Protein AF-A0A971K8G5-F1 (afdb_monomer_lite)

pLDDT: mean 81.51, std 17.64, range [36.34, 96.31]

Structure (mmCIF, N/CA/C/O backbone):
data_AF-A0A971K8G5-F1
#
_entry.id   AF-A0A971K8G5-F1
#
loop_
_atom_site.group_PDB
_atom_site.id
_atom_site.type_symbol
_atom_site.label_atom_id
_atom_site.label_alt_id
_atom_site.label_comp_id
_atom_site.label_asym_id
_atom_site.label_entity_id
_atom_site.label_seq_id
_atom_site.pdbx_PDB_ins_code
_atom_site.Cartn_x
_atom_site.Cartn_y
_atom_site.Cartn_z
_atom_site.occupancy
_atom_site.B_iso_or_equiv
_atom_site.auth_seq_id
_atom_site.auth_comp_id
_atom_site.auth_asym_id
_atom_site.auth_atom_id
_atom_site.pdbx_PDB_model_num
ATOM 1 N N . GLY A 1 1 ? -34.775 11.427 30.809 1.00 44.41 1 GLY A N 1
ATOM 2 C CA . GLY A 1 1 ? -33.852 10.286 30.711 1.00 44.41 1 GLY A CA 1
ATOM 3 C C . GLY A 1 1 ? -33.809 9.801 29.281 1.00 44.41 1 GLY A C 1
ATOM 4 O O . GLY A 1 1 ? -34.835 9.866 28.619 1.00 44.41 1 GLY A O 1
ATOM 5 N N . GLN A 1 2 ? -32.635 9.295 28.896 1.00 39.44 2 GLN A N 1
ATOM 6 C CA . GLN A 1 2 ? -32.253 8.635 27.638 1.00 39.44 2 GLN A CA 1
ATOM 7 C C . GLN A 1 2 ? -31.692 9.549 26.535 1.00 39.44 2 GLN A C 1
ATOM 9 O O . GLN A 1 2 ? -32.394 10.009 25.638 1.00 39.44 2 GLN A O 1
ATOM 14 N N . CYS A 1 3 ? -30.371 9.747 26.619 1.00 45.94 3 CYS A N 1
ATOM 15 C CA . CYS A 1 3 ? -29.499 10.032 25.485 1.00 45.94 3 CYS A CA 1
ATOM 16 C C . CYS A 1 3 ? -29.585 8.862 24.496 1.00 45.94 3 CYS A C 1
ATOM 18 O O . CYS A 1 3 ? -29.358 7.718 24.889 1.00 45.94 3 CYS A O 1
ATOM 20 N N . LYS A 1 4 ? -29.902 9.139 23.231 1.00 48.50 4 LYS A N 1
ATOM 21 C CA . LYS A 1 4 ? -29.672 8.192 22.137 1.00 48.50 4 LYS A CA 1
ATOM 22 C C . LYS A 1 4 ? -28.275 8.459 21.585 1.00 48.50 4 LYS A C 1
ATOM 24 O O . LYS A 1 4 ? -28.005 9.569 21.133 1.00 48.50 4 LYS A O 1
ATOM 29 N N . GLU A 1 5 ? -27.399 7.464 21.676 1.00 57.28 5 GLU A N 1
ATOM 30 C CA . GLU A 1 5 ? -26.114 7.446 20.975 1.00 57.28 5 GLU A CA 1
ATOM 31 C C . GLU A 1 5 ? -26.344 7.576 19.461 1.00 57.28 5 GLU A C 1
ATOM 33 O O . GLU A 1 5 ? -27.242 6.917 18.926 1.00 57.28 5 GLU A O 1
ATOM 38 N N . PRO A 1 6 ? -25.559 8.400 18.748 1.00 46.47 6 PRO A N 1
ATOM 39 C CA . PRO A 1 6 ? -25.557 8.388 17.300 1.00 46.47 6 PRO A CA 1
ATOM 40 C C . PRO A 1 6 ? -24.749 7.173 16.838 1.00 46.47 6 PRO A C 1
ATOM 42 O O . PRO A 1 6 ? -23.521 7.149 16.921 1.00 46.47 6 PRO A O 1
ATOM 45 N N . THR A 1 7 ? -25.443 6.142 16.364 1.00 55.06 7 THR A N 1
ATOM 46 C CA . THR A 1 7 ? -24.831 5.064 15.586 1.00 55.06 7 THR A CA 1
ATOM 47 C C . THR A 1 7 ? -24.125 5.702 14.385 1.00 55.06 7 THR A C 1
ATOM 49 O O . THR A 1 7 ? -24.781 6.454 13.661 1.00 55.06 7 THR A O 1
ATOM 52 N N . PRO A 1 8 ? -22.821 5.466 14.151 1.00 50.03 8 PRO A N 1
ATOM 53 C CA . PRO A 1 8 ? -22.179 5.976 12.953 1.00 50.03 8 PRO A CA 1
ATOM 54 C C . PRO A 1 8 ? -22.832 5.304 11.747 1.00 50.03 8 PRO A C 1
ATOM 56 O O . PRO A 1 8 ? -22.827 4.077 11.628 1.00 50.03 8 PRO A O 1
ATOM 59 N N . ASP A 1 9 ? -23.428 6.136 10.901 1.00 41.19 9 ASP A N 1
ATOM 60 C CA . ASP A 1 9 ? -23.949 5.780 9.592 1.00 41.19 9 ASP A CA 1
ATOM 61 C C . ASP A 1 9 ? -22.777 5.233 8.773 1.00 41.19 9 ASP A C 1
ATOM 63 O O . ASP A 1 9 ? -21.904 5.969 8.310 1.00 41.19 9 ASP A O 1
ATOM 67 N N . ILE A 1 10 ? -22.670 3.904 8.713 1.00 52.81 10 ILE A N 1
ATOM 68 C CA . ILE A 1 10 ? -21.747 3.250 7.798 1.00 52.8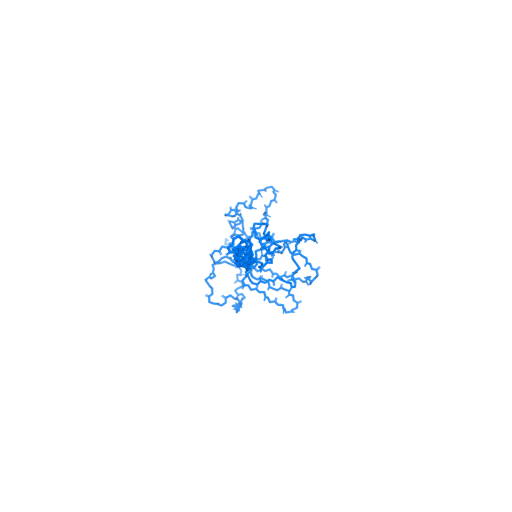1 10 ILE A CA 1
ATOM 69 C C . ILE A 1 10 ? -22.405 3.401 6.437 1.00 52.81 10 ILE A C 1
ATOM 71 O O . ILE A 1 10 ? -23.211 2.563 6.032 1.00 52.81 10 ILE A O 1
ATOM 75 N N . THR A 1 11 ? -22.059 4.484 5.748 1.00 44.31 11 THR A N 1
ATOM 76 C CA . THR A 1 11 ? -22.336 4.650 4.330 1.00 44.31 11 THR A CA 1
ATOM 77 C C . THR A 1 11 ? -21.660 3.488 3.612 1.00 44.31 11 THR A C 1
ATOM 79 O O . THR A 1 11 ? -20.459 3.500 3.344 1.00 44.31 11 THR A O 1
ATOM 82 N N . VAL A 1 12 ? -22.422 2.428 3.347 1.00 51.50 12 VAL A N 1
ATOM 83 C CA . VAL A 1 12 ? -22.036 1.391 2.394 1.00 51.50 12 VAL A CA 1
ATOM 84 C C . VAL A 1 12 ? -22.157 2.052 1.028 1.00 51.50 12 VAL A C 1
ATOM 86 O O . VAL A 1 12 ? -23.183 1.950 0.355 1.00 51.50 12 VAL A O 1
ATOM 89 N N . GLU A 1 13 ? -21.130 2.814 0.652 1.00 49.53 13 GLU A N 1
ATOM 90 C CA . GLU A 1 13 ? -20.967 3.309 -0.706 1.00 49.53 13 GLU A CA 1
ATOM 91 C C . GLU A 1 13 ? -20.795 2.097 -1.624 1.00 49.53 13 GLU A C 1
ATOM 93 O O . GLU A 1 13 ? -19.723 1.523 -1.769 1.00 49.53 13 GLU A O 1
ATOM 98 N N . LYS A 1 14 ? -21.941 1.645 -2.136 1.00 43.44 14 LYS A N 1
ATOM 99 C CA . LYS A 1 14 ? -22.165 1.142 -3.488 1.00 43.44 14 LYS A CA 1
ATOM 100 C C . LYS A 1 14 ? -20.961 0.398 -4.076 1.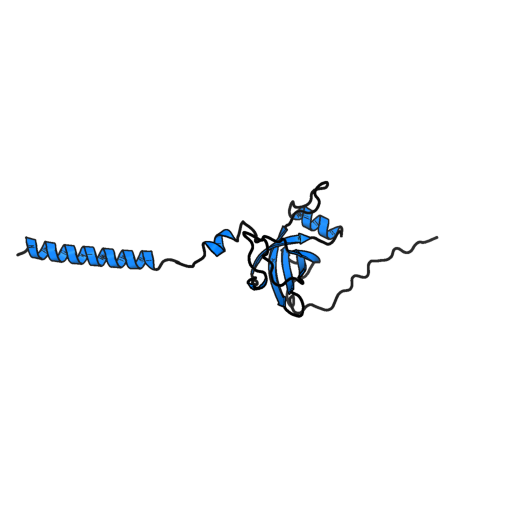00 43.44 14 LYS A C 1
ATOM 102 O O . LYS A 1 14 ? -20.191 0.978 -4.823 1.00 43.44 14 LYS A O 1
ATOM 107 N N . THR A 1 15 ? -20.871 -0.891 -3.745 1.00 45.72 15 THR A N 1
ATOM 108 C CA . THR A 1 15 ? -20.162 -1.954 -4.477 1.00 45.72 15 THR A CA 1
ATOM 109 C C . THR A 1 15 ? -19.154 -1.436 -5.504 1.00 45.72 15 THR A C 1
ATOM 111 O O . THR A 1 15 ? -19.465 -1.341 -6.691 1.00 45.72 15 THR A O 1
ATOM 114 N N . ASP A 1 16 ? -17.949 -1.104 -5.046 1.00 55.44 16 ASP A N 1
ATOM 115 C CA . ASP A 1 16 ? -16.820 -0.898 -5.942 1.00 55.44 16 ASP A CA 1
ATOM 116 C C . ASP A 1 16 ? -16.611 -2.189 -6.748 1.00 55.44 16 ASP A C 1
ATOM 118 O O . ASP A 1 16 ? -16.149 -3.202 -6.217 1.00 55.44 16 ASP A O 1
ATOM 122 N N . ASP A 1 17 ? -16.952 -2.160 -8.038 1.00 66.06 17 ASP A N 1
ATOM 123 C CA . ASP A 1 17 ? -16.736 -3.249 -9.008 1.00 66.06 17 ASP A CA 1
ATOM 124 C C . ASP A 1 17 ? -15.287 -3.784 -8.954 1.00 66.06 17 ASP A C 1
ATOM 126 O O . ASP A 1 17 ? -15.012 -4.971 -9.110 1.00 66.06 17 ASP A O 1
ATOM 130 N N . ALA A 1 18 ? -14.351 -2.913 -8.564 1.00 68.62 18 ALA A N 1
ATOM 131 C CA . ALA A 1 18 ? -12.948 -3.218 -8.297 1.00 68.62 18 ALA A CA 1
ATOM 132 C C . ALA A 1 18 ? -12.701 -4.386 -7.317 1.00 68.62 18 ALA A C 1
ATOM 134 O O . ALA A 1 18 ? -11.636 -5.010 -7.361 1.00 68.62 18 ALA A O 1
ATOM 135 N N . LEU A 1 19 ? -13.642 -4.682 -6.417 1.00 76.75 19 LEU A N 1
ATOM 136 C CA . LEU A 1 19 ? -13.549 -5.785 -5.456 1.00 76.75 19 LEU A CA 1
ATOM 137 C C . LEU A 1 19 ? -14.601 -6.880 -5.698 1.00 76.75 19 LEU A C 1
ATOM 139 O O . LEU A 1 19 ? -14.757 -7.768 -4.854 1.00 76.75 19 LEU A O 1
ATOM 143 N N . ALA A 1 20 ? -15.299 -6.858 -6.838 1.00 73.50 20 ALA A N 1
ATOM 144 C CA . ALA A 1 20 ? -16.313 -7.847 -7.178 1.00 73.50 20 ALA A CA 1
ATOM 145 C C . ALA A 1 20 ? -15.756 -9.282 -7.098 1.00 73.50 20 ALA A C 1
ATOM 147 O O . ALA A 1 20 ? -14.653 -9.588 -7.558 1.00 73.50 20 ALA A O 1
ATOM 148 N N . GLY A 1 21 ? -16.513 -10.173 -6.452 1.00 76.69 21 GLY A N 1
ATOM 149 C CA . GLY A 1 21 ? -16.126 -11.574 -6.250 1.00 76.69 21 GLY A CA 1
ATOM 150 C C . GLY A 1 21 ? -15.074 -11.821 -5.161 1.00 76.69 21 GLY A C 1
ATOM 151 O O . GLY A 1 21 ? -14.673 -12.969 -4.967 1.00 76.69 21 GLY A O 1
ATOM 152 N N . LYS A 1 22 ? -14.621 -10.794 -4.426 1.00 82.44 22 LYS A N 1
ATOM 153 C CA . LYS A 1 22 ? -13.720 -10.962 -3.274 1.00 82.44 22 LYS A CA 1
ATOM 154 C C . LYS A 1 22 ? -14.505 -11.014 -1.958 1.00 82.44 22 LYS A C 1
ATOM 156 O O . LYS A 1 22 ? -15.487 -10.305 -1.772 1.00 82.44 22 LYS A O 1
ATOM 161 N N . GLU A 1 23 ? -14.042 -11.831 -1.011 1.00 85.75 23 GLU A N 1
ATOM 162 C CA . GLU A 1 23 ? -14.584 -11.863 0.355 1.00 85.75 23 GLU A CA 1
ATOM 163 C C . GLU A 1 23 ? -14.139 -10.610 1.126 1.00 85.75 23 GLU A C 1
ATOM 165 O O . GLU A 1 23 ? -13.002 -10.542 1.595 1.00 85.75 23 GLU A O 1
ATOM 170 N N . ILE A 1 24 ? -15.021 -9.619 1.273 1.00 88.31 24 ILE A N 1
ATOM 171 C CA . ILE A 1 24 ? -14.736 -8.374 1.999 1.00 88.31 24 ILE A CA 1
ATOM 172 C C . ILE A 1 24 ? -15.240 -8.500 3.440 1.00 88.31 24 ILE A C 1
ATOM 174 O O . ILE A 1 24 ? -16.429 -8.690 3.679 1.00 88.31 24 ILE A O 1
ATOM 178 N N . LYS A 1 25 ? -14.333 -8.376 4.414 1.00 89.38 25 LYS A N 1
ATOM 179 C CA . LYS A 1 25 ? -14.656 -8.324 5.852 1.00 89.38 25 LYS A CA 1
ATOM 180 C C . LYS A 1 25 ? -14.565 -6.909 6.409 1.00 89.38 25 LYS A C 1
ATOM 182 O O . LYS A 1 25 ? -15.318 -6.555 7.313 1.00 89.38 25 LYS A O 1
ATOM 187 N N . LEU A 1 26 ? -13.615 -6.123 5.909 1.00 90.12 26 LEU A N 1
ATOM 188 C CA . LEU A 1 26 ? -13.356 -4.767 6.367 1.00 90.12 26 LEU A CA 1
ATOM 189 C C . LEU A 1 26 ? -12.703 -3.948 5.252 1.00 90.12 26 LEU A C 1
ATOM 191 O O . LEU A 1 26 ? -11.792 -4.433 4.581 1.00 90.12 26 LEU A O 1
ATOM 195 N N . ILE A 1 27 ? -13.149 -2.703 5.106 1.00 92.19 27 ILE A N 1
ATOM 196 C CA . ILE A 1 27 ? -12.488 -1.676 4.302 1.00 92.19 27 ILE A CA 1
ATOM 197 C C . ILE A 1 27 ? -12.119 -0.536 5.252 1.00 92.19 27 ILE A C 1
ATOM 199 O O . ILE A 1 27 ? -12.956 -0.118 6.051 1.00 92.19 27 ILE A O 1
ATOM 203 N N . LEU A 1 28 ? -10.871 -0.083 5.189 1.00 93.69 28 LEU A N 1
ATOM 204 C CA . LEU A 1 28 ? -10.358 1.077 5.920 1.00 93.69 28 LEU A CA 1
ATOM 205 C C . LEU A 1 28 ? -9.769 2.081 4.931 1.00 93.69 28 LEU A C 1
ATOM 207 O O . LEU A 1 28 ? -9.361 1.699 3.835 1.00 93.69 28 LEU A O 1
ATOM 211 N N . ASN A 1 29 ? -9.657 3.339 5.333 1.00 94.94 29 ASN A N 1
ATOM 212 C CA . ASN A 1 29 ? -8.953 4.361 4.576 1.00 94.94 29 ASN A CA 1
ATOM 213 C C . ASN A 1 29 ? -7.483 4.433 4.995 1.00 94.94 29 ASN A C 1
ATOM 215 O O . ASN A 1 29 ? -7.126 4.377 6.182 1.00 94.94 29 ASN A O 1
ATOM 219 N N . GLY A 1 30 ? -6.623 4.585 3.997 1.00 94.69 30 GLY A N 1
ATOM 220 C CA . GLY A 1 30 ? -5.191 4.745 4.177 1.00 94.69 30 GLY A CA 1
ATOM 221 C C . GLY A 1 30 ? -4.594 5.770 3.227 1.00 94.69 30 GLY A C 1
ATOM 222 O O . GLY A 1 30 ? -5.273 6.311 2.359 1.00 94.69 30 GLY A O 1
ATOM 223 N N . ALA A 1 31 ? -3.301 6.007 3.405 1.00 95.44 31 ALA A N 1
ATOM 224 C CA . ALA A 1 31 ? -2.489 6.885 2.576 1.00 95.44 31 ALA A CA 1
ATOM 225 C C . ALA A 1 31 ? -1.208 6.167 2.137 1.00 95.44 31 ALA A C 1
ATOM 227 O O . ALA A 1 31 ? -0.698 5.284 2.840 1.00 95.44 31 ALA A O 1
ATOM 228 N N . LEU A 1 32 ? -0.680 6.560 0.979 1.00 95.31 32 LEU A N 1
ATOM 229 C CA . LEU A 1 32 ? 0.600 6.068 0.482 1.00 95.31 32 LEU A CA 1
ATOM 230 C C . LEU A 1 32 ? 1.739 6.674 1.301 1.00 95.31 32 LEU A C 1
ATOM 232 O O . LEU A 1 32 ? 1.728 7.853 1.647 1.00 95.31 32 LEU A O 1
ATOM 236 N N . ILE A 1 33 ? 2.758 5.870 1.592 1.00 95.25 33 ILE A N 1
ATOM 237 C CA . ILE A 1 33 ? 4.021 6.410 2.093 1.00 95.25 33 ILE A CA 1
ATOM 238 C C . ILE A 1 33 ? 4.864 6.836 0.903 1.00 95.25 33 ILE A C 1
ATOM 240 O O . ILE A 1 33 ? 5.114 6.035 0.007 1.00 95.25 33 ILE A O 1
ATOM 244 N N . LEU A 1 34 ? 5.344 8.074 0.910 1.00 94.56 34 LEU A N 1
ATOM 245 C CA . LEU A 1 34 ? 6.181 8.601 -0.162 1.00 94.56 34 LEU A CA 1
ATOM 246 C C . LEU A 1 34 ? 7.656 8.237 0.054 1.00 94.56 34 LEU A C 1
ATOM 248 O O . LEU A 1 34 ? 8.154 8.213 1.180 1.00 94.56 34 LEU A O 1
ATOM 252 N N . SER A 1 35 ? 8.372 7.961 -1.033 1.00 92.75 35 SER A N 1
ATOM 253 C CA . SER A 1 35 ? 9.807 7.669 -1.035 1.00 92.75 35 SER A CA 1
ATOM 254 C C . SER A 1 35 ? 10.470 8.275 -2.278 1.00 92.75 35 SER A C 1
ATOM 256 O O . SER A 1 35 ? 10.564 7.621 -3.316 1.00 92.75 35 SER A O 1
ATOM 258 N N . PRO A 1 36 ? 10.963 9.525 -2.203 1.00 89.69 36 PRO A N 1
ATOM 259 C CA . PRO A 1 36 ? 11.502 10.239 -3.368 1.00 89.69 36 PRO A CA 1
ATOM 260 C C . PRO A 1 36 ? 12.734 9.580 -4.007 1.00 89.69 36 PRO A C 1
ATOM 262 O O . PRO A 1 36 ? 12.981 9.736 -5.202 1.00 89.69 36 PRO A O 1
ATOM 265 N N . ILE A 1 37 ? 13.521 8.855 -3.204 1.00 87.44 37 ILE A N 1
ATOM 266 C CA . ILE A 1 37 ? 14.810 8.291 -3.629 1.00 87.44 37 ILE A CA 1
ATOM 267 C C . ILE A 1 37 ? 14.651 6.849 -4.117 1.00 87.44 37 ILE A C 1
ATOM 269 O O . ILE A 1 37 ? 15.119 6.522 -5.200 1.00 87.44 37 ILE A O 1
ATOM 273 N N . LYS A 1 38 ? 14.006 5.991 -3.315 1.00 87.38 38 LYS A N 1
ATOM 274 C CA . LYS A 1 38 ? 13.918 4.535 -3.553 1.00 87.38 38 LYS A CA 1
ATOM 275 C C . LYS A 1 38 ? 12.500 4.049 -3.860 1.00 87.38 38 LYS A C 1
ATOM 277 O O . LYS A 1 38 ? 12.250 2.849 -3.850 1.00 87.38 38 LYS A O 1
ATOM 282 N N . GLY A 1 39 ? 11.549 4.966 -3.993 1.00 89.00 39 GLY A N 1
ATOM 283 C CA . GLY A 1 39 ? 10.167 4.625 -4.287 1.00 89.00 39 GLY A CA 1
ATOM 284 C C . GLY A 1 39 ? 9.937 4.383 -5.769 1.00 89.00 39 GLY A C 1
ATOM 285 O O . GLY A 1 39 ? 10.694 4.847 -6.622 1.00 89.00 39 GLY A O 1
ATOM 286 N N . LYS A 1 40 ? 8.835 3.698 -6.055 1.00 93.12 40 LYS A N 1
ATOM 287 C CA . LYS A 1 40 ? 8.343 3.443 -7.405 1.00 93.12 40 LYS A CA 1
ATOM 288 C C . LYS A 1 40 ? 7.340 4.523 -7.801 1.00 93.12 40 LYS A C 1
ATOM 290 O O . LYS A 1 40 ? 6.521 4.918 -6.978 1.00 93.12 40 LYS A O 1
ATOM 295 N N . GLU A 1 41 ? 7.396 5.018 -9.032 1.00 95.06 41 GLU A N 1
ATOM 296 C CA . GLU A 1 41 ? 6.461 6.050 -9.505 1.00 95.06 41 GLU A CA 1
ATOM 297 C C . GLU A 1 41 ? 5.013 5.552 -9.453 1.00 95.06 41 GLU A C 1
ATOM 299 O O . GLU A 1 41 ? 4.741 4.424 -9.875 1.00 95.06 41 GLU A O 1
ATOM 304 N N . ILE A 1 42 ? 4.087 6.388 -8.965 1.00 94.38 42 ILE A N 1
ATOM 305 C CA . ILE A 1 42 ? 2.667 6.019 -8.814 1.00 94.38 42 ILE A CA 1
ATOM 306 C C . ILE A 1 42 ? 2.036 5.559 -10.134 1.00 94.38 42 ILE A C 1
ATOM 308 O O . ILE A 1 42 ? 1.302 4.574 -10.158 1.00 94.38 42 ILE A O 1
ATOM 312 N N . SER A 1 43 ? 2.407 6.203 -11.241 1.00 93.00 43 SER A N 1
ATOM 313 C CA . SER A 1 43 ? 1.976 5.868 -12.604 1.00 93.00 43 SER A CA 1
ATOM 314 C C . SER A 1 43 ? 2.425 4.481 -13.073 1.00 93.00 43 SER A C 1
ATOM 316 O O . SER A 1 43 ? 1.833 3.916 -13.989 1.00 93.00 43 SER A O 1
ATOM 318 N N . THR A 1 44 ? 3.470 3.924 -12.456 1.00 93.19 44 THR A N 1
ATOM 319 C CA . THR A 1 44 ? 4.045 2.616 -12.806 1.00 93.19 44 THR A CA 1
ATOM 320 C C . THR A 1 44 ? 3.619 1.504 -11.848 1.00 93.19 44 THR A C 1
ATOM 322 O O . THR A 1 44 ? 4.030 0.349 -12.018 1.00 93.19 44 THR A O 1
ATOM 325 N N . LEU A 1 45 ? 2.831 1.826 -10.816 1.00 93.25 45 LEU A N 1
ATOM 326 C CA . LEU A 1 45 ? 2.298 0.828 -9.896 1.00 93.25 45 LEU A CA 1
ATOM 327 C C . LEU A 1 45 ? 1.403 -0.159 -10.637 1.00 93.25 45 LEU A C 1
ATOM 329 O O . LEU A 1 45 ? 0.636 0.201 -11.529 1.00 93.25 45 LEU A O 1
ATOM 333 N N . ALA A 1 46 ? 1.488 -1.420 -10.232 1.00 93.19 46 ALA A N 1
ATOM 334 C CA . ALA A 1 46 ? 0.728 -2.502 -10.826 1.00 93.19 46 ALA A CA 1
ATOM 335 C C . ALA A 1 46 ? -0.005 -3.319 -9.761 1.00 93.19 46 ALA A C 1
ATOM 337 O O . ALA A 1 46 ? 0.407 -3.420 -8.602 1.00 93.19 46 ALA A O 1
ATOM 338 N N . VAL A 1 47 ? -1.095 -3.965 -10.175 1.00 93.81 47 VAL A N 1
ATOM 339 C CA . VAL A 1 47 ? -1.764 -4.969 -9.344 1.00 93.81 47 VAL A CA 1
ATOM 340 C C . VAL A 1 47 ? -0.766 -6.078 -9.001 1.00 93.81 47 VAL A C 1
ATOM 342 O O . VAL A 1 47 ? -0.100 -6.625 -9.875 1.00 93.81 47 VAL A O 1
ATOM 345 N N . GLY A 1 48 ? -0.671 -6.422 -7.718 1.00 92.69 48 GLY A N 1
ATOM 346 C CA . GLY A 1 48 ? 0.291 -7.390 -7.190 1.00 92.69 48 GLY A CA 1
ATOM 347 C C . GLY A 1 48 ? 1.488 -6.768 -6.467 1.00 92.69 48 GLY A C 1
ATOM 348 O O . GLY A 1 48 ? 2.070 -7.464 -5.621 1.00 92.69 48 GLY A O 1
ATOM 349 N N . ASP A 1 49 ? 1.791 -5.488 -6.721 1.00 93.69 49 ASP A N 1
ATOM 350 C CA . ASP A 1 49 ? 2.853 -4.739 -6.042 1.00 93.69 49 ASP A CA 1
ATOM 351 C C . ASP A 1 49 ? 2.622 -4.700 -4.530 1.00 93.69 49 ASP A C 1
ATOM 353 O O . ASP A 1 49 ? 1.483 -4.616 -4.060 1.00 93.69 49 ASP A O 1
ATOM 357 N N . ARG A 1 50 ? 3.716 -4.762 -3.763 1.00 94.50 50 ARG A N 1
ATOM 358 C CA . ARG A 1 50 ? 3.694 -4.600 -2.307 1.00 94.50 50 ARG A CA 1
ATOM 359 C C . ARG A 1 50 ? 4.196 -3.218 -1.924 1.00 94.50 50 ARG A C 1
ATOM 361 O O . ARG A 1 50 ? 5.358 -2.896 -2.161 1.00 94.50 50 ARG A O 1
ATOM 368 N N . ILE A 1 51 ? 3.316 -2.435 -1.318 1.00 95.31 51 ILE A N 1
ATOM 369 C CA . ILE A 1 51 ? 3.553 -1.046 -0.925 1.00 95.31 51 ILE A CA 1
ATOM 370 C C . ILE A 1 51 ? 3.410 -0.884 0.584 1.00 95.31 51 ILE A C 1
ATOM 372 O O . ILE A 1 51 ? 2.681 -1.636 1.235 1.00 95.31 51 ILE A O 1
ATOM 376 N N . MET A 1 52 ? 4.092 0.114 1.134 1.00 95.75 52 MET A N 1
ATOM 377 C CA . MET A 1 52 ? 3.920 0.533 2.520 1.00 95.75 52 MET A CA 1
ATOM 378 C C . MET A 1 52 ? 2.770 1.538 2.610 1.00 95.75 52 MET A C 1
ATOM 380 O O . MET A 1 52 ? 2.768 2.558 1.919 1.00 95.75 52 MET A O 1
ATOM 384 N N . ILE A 1 53 ? 1.802 1.252 3.476 1.00 95.50 53 ILE A N 1
ATOM 385 C CA . ILE A 1 53 ? 0.550 2.001 3.601 1.00 95.50 53 ILE A CA 1
ATOM 386 C C . ILE A 1 53 ? 0.415 2.512 5.032 1.00 95.50 53 ILE A C 1
ATOM 388 O O . ILE A 1 53 ? 0.614 1.760 5.989 1.00 95.50 53 ILE A O 1
ATOM 392 N N . SER A 1 54 ? 0.051 3.783 5.181 1.00 94.50 54 SER A N 1
ATOM 393 C CA . SER A 1 54 ? -0.353 4.356 6.465 1.00 94.50 54 SER A CA 1
ATOM 394 C C . SER A 1 54 ? -1.856 4.204 6.659 1.00 94.50 54 SER A C 1
ATOM 396 O O . SER A 1 54 ? -2.620 4.493 5.740 1.00 94.50 54 SER A O 1
ATOM 398 N N . LEU A 1 55 ? -2.300 3.797 7.847 1.00 93.25 55 LEU A N 1
ATOM 399 C CA . LEU A 1 55 ? -3.722 3.825 8.194 1.00 93.25 55 LEU A CA 1
ATOM 400 C C . LEU A 1 55 ? -4.092 5.229 8.680 1.00 93.25 55 LEU A C 1
ATOM 402 O O . LEU A 1 55 ? -3.502 5.725 9.639 1.00 93.25 55 LEU A O 1
ATOM 406 N N . VAL A 1 56 ? -5.067 5.859 8.024 1.00 89.62 56 VAL A N 1
ATOM 407 C CA . VAL A 1 56 ? -5.516 7.227 8.354 1.00 89.62 56 VAL A CA 1
ATOM 408 C C . VAL A 1 56 ? -6.696 7.194 9.325 1.00 89.62 56 VAL A C 1
ATOM 410 O O . VAL A 1 56 ? -6.830 8.059 10.193 1.00 89.62 56 VAL A O 1
ATOM 413 N N . ASP A 1 57 ? -7.530 6.159 9.226 1.00 85.38 57 ASP A N 1
ATOM 414 C CA . ASP A 1 57 ? -8.682 5.984 10.101 1.00 85.38 57 ASP A CA 1
ATOM 415 C C . ASP A 1 57 ? -8.261 5.758 11.560 1.00 85.38 57 ASP A C 1
ATOM 417 O O . ASP A 1 57 ? -7.532 4.819 11.880 1.00 85.38 57 ASP A O 1
ATOM 421 N N . LYS A 1 58 ? -8.822 6.552 12.479 1.00 79.25 58 LYS A N 1
ATOM 422 C CA . LYS A 1 58 ? -8.625 6.411 13.938 1.00 79.25 58 LYS A CA 1
ATOM 423 C C . LYS A 1 58 ? -9.643 5.478 14.609 1.00 79.25 58 LYS A C 1
ATOM 425 O O . LYS A 1 58 ? -9.840 5.532 15.821 1.00 79.25 58 LYS A O 1
ATOM 430 N N . ASN A 1 59 ? -10.328 4.644 13.830 1.00 85.75 59 ASN A N 1
ATOM 431 C CA . ASN A 1 59 ? -11.319 3.700 14.340 1.00 85.75 59 ASN A CA 1
ATOM 432 C C . ASN A 1 59 ? -10.630 2.618 15.205 1.00 85.75 59 ASN A C 1
ATOM 434 O O . ASN A 1 59 ? -9.541 2.167 14.838 1.00 85.75 59 ASN A O 1
ATOM 438 N N . PRO A 1 60 ? -11.254 2.139 16.301 1.00 87.19 60 PRO A N 1
ATOM 439 C CA . PRO A 1 60 ? -10.797 0.955 17.035 1.00 87.19 60 PRO A CA 1
ATOM 440 C C . PRO A 1 60 ? -10.381 -0.222 16.139 1.00 87.19 60 PRO A C 1
ATOM 442 O O . PRO A 1 60 ? -9.337 -0.827 16.368 1.00 87.19 60 PRO A O 1
ATOM 445 N N . LYS A 1 61 ? -11.119 -0.483 15.050 1.00 87.62 61 LYS A N 1
ATOM 446 C CA . LYS A 1 61 ? -10.784 -1.544 14.084 1.00 87.62 61 LYS A CA 1
ATOM 447 C C . LYS A 1 61 ? -9.441 -1.315 13.384 1.00 87.62 61 LYS A C 1
ATOM 449 O O . LYS A 1 61 ? -8.706 -2.270 13.156 1.00 87.62 61 LYS A O 1
ATOM 454 N N . SER A 1 62 ? -9.101 -0.069 13.059 1.00 86.50 62 SER A N 1
ATOM 455 C CA . SER A 1 62 ? -7.812 0.286 12.451 1.00 86.50 62 SER A CA 1
ATOM 456 C C . SER A 1 62 ? -6.657 0.065 13.422 1.00 86.50 62 SER A C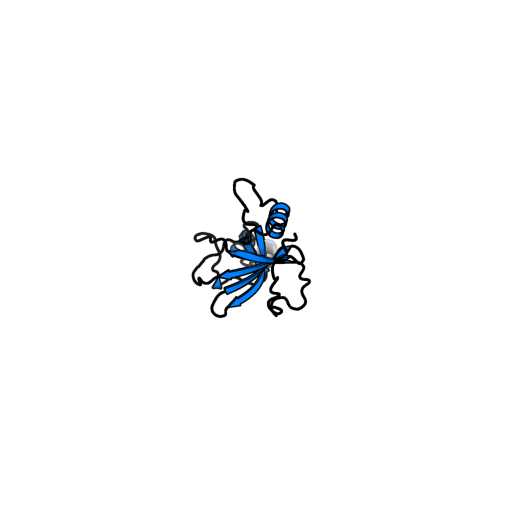 1
ATOM 458 O O . SER A 1 62 ? -5.594 -0.408 13.023 1.00 86.50 62 SER A O 1
ATOM 460 N N . ILE A 1 63 ? -6.881 0.347 14.709 1.00 88.81 63 ILE A N 1
ATOM 461 C CA . ILE A 1 63 ? -5.913 0.082 15.778 1.00 88.81 63 ILE A CA 1
ATOM 462 C C . ILE A 1 63 ? -5.704 -1.427 15.943 1.00 88.81 63 ILE A C 1
ATOM 464 O O . ILE A 1 63 ? -4.565 -1.867 16.075 1.00 88.81 63 ILE A O 1
ATOM 468 N N . ASP A 1 64 ? -6.768 -2.228 15.901 1.00 90.69 64 ASP A N 1
ATOM 469 C CA . ASP A 1 64 ? -6.667 -3.688 16.007 1.00 90.69 64 ASP A CA 1
ATOM 470 C C . ASP A 1 64 ? -5.911 -4.297 14.823 1.00 90.69 64 ASP A C 1
ATOM 472 O O . ASP A 1 64 ? -5.047 -5.154 15.016 1.00 90.69 64 ASP A O 1
ATOM 476 N N . VAL A 1 65 ? -6.163 -3.802 13.605 1.00 91.25 65 VAL A N 1
ATOM 477 C CA . VAL A 1 65 ? -5.375 -4.170 12.422 1.00 91.25 65 VAL A CA 1
ATOM 478 C C . VAL A 1 65 ? -3.911 -3.784 12.630 1.00 91.25 65 VAL A C 1
ATOM 480 O O . VAL A 1 65 ? -3.040 -4.642 12.524 1.00 91.25 65 VAL A O 1
ATOM 483 N N . ALA A 1 66 ? -3.614 -2.539 13.011 1.00 91.00 66 ALA A N 1
ATOM 484 C CA . ALA A 1 66 ? -2.240 -2.100 13.261 1.00 91.00 66 ALA A CA 1
ATOM 485 C C . ALA A 1 66 ? -1.529 -2.945 14.334 1.00 91.00 66 ALA A C 1
ATOM 487 O O . ALA A 1 66 ? -0.363 -3.303 14.165 1.00 91.00 66 ALA A O 1
ATOM 488 N N . LYS A 1 67 ? -2.222 -3.317 15.417 1.00 90.69 67 LYS A N 1
ATOM 489 C CA . LYS A 1 67 ? -1.700 -4.218 16.457 1.00 90.69 67 LYS A CA 1
ATOM 490 C C . LYS A 1 67 ? -1.399 -5.610 15.906 1.00 90.69 67 LYS A C 1
ATOM 492 O O . LYS A 1 67 ? -0.336 -6.143 16.205 1.00 90.69 67 LYS A O 1
ATOM 497 N N . ALA A 1 68 ? -2.275 -6.170 15.071 1.00 90.69 68 ALA A N 1
ATOM 498 C CA . ALA A 1 68 ? -2.056 -7.474 14.439 1.00 90.69 68 ALA A CA 1
ATOM 499 C C . ALA A 1 68 ? -0.803 -7.496 13.542 1.00 90.69 68 ALA A C 1
ATOM 501 O O . ALA A 1 68 ? -0.140 -8.525 13.433 1.00 90.69 68 ALA A O 1
ATOM 502 N N . PHE A 1 69 ? -0.444 -6.353 12.951 1.00 89.69 69 PHE A N 1
ATOM 503 C CA . PHE A 1 69 ? 0.791 -6.174 12.180 1.00 89.69 69 PHE A CA 1
ATOM 504 C C . PHE A 1 69 ? 2.004 -5.755 13.029 1.00 89.69 69 PHE A C 1
ATOM 506 O O . PHE A 1 69 ? 3.048 -5.425 12.469 1.00 89.69 69 PHE A O 1
ATOM 513 N N . ASN A 1 70 ? 1.898 -5.746 14.365 1.00 90.56 70 ASN A N 1
ATOM 514 C CA . ASN A 1 70 ? 2.918 -5.202 15.272 1.00 90.56 70 ASN A CA 1
ATOM 515 C C . ASN A 1 70 ? 3.360 -3.784 14.871 1.00 90.56 70 ASN A C 1
ATOM 517 O O . ASN A 1 70 ? 4.530 -3.417 14.987 1.00 90.56 70 ASN A O 1
ATOM 521 N N . ALA A 1 71 ? 2.424 -2.989 14.359 1.00 89.38 71 ALA A N 1
ATOM 522 C CA . ALA A 1 71 ? 2.652 -1.657 13.822 1.00 89.38 71 ALA A CA 1
ATOM 523 C C . ALA A 1 71 ? 2.012 -0.563 14.686 1.00 89.38 71 ALA A C 1
ATOM 525 O O . ALA A 1 71 ? 2.064 0.600 14.320 1.00 89.38 71 ALA A O 1
ATOM 526 N N . TYR A 1 72 ? 1.428 -0.895 15.836 1.00 89.69 72 TYR A N 1
ATOM 527 C CA . TYR A 1 72 ? 0.875 0.091 16.764 1.00 89.69 72 TYR A CA 1
ATOM 528 C C . TYR A 1 72 ? 1.839 0.372 17.918 1.00 89.69 72 TYR A C 1
ATOM 530 O O . TYR A 1 72 ? 2.335 -0.555 18.557 1.00 89.69 72 TYR A O 1
ATOM 538 N N . ASP A 1 73 ? 2.074 1.650 18.193 1.00 86.19 73 ASP A N 1
ATOM 539 C CA . ASP A 1 73 ? 2.833 2.150 19.335 1.00 86.19 73 ASP A CA 1
ATOM 540 C C . ASP A 1 73 ? 1.999 3.234 20.036 1.00 86.19 73 ASP A C 1
ATOM 542 O O . ASP A 1 73 ? 1.457 4.127 19.381 1.00 86.19 73 ASP A O 1
ATOM 546 N N . SER A 1 74 ? 1.859 3.148 21.360 1.00 78.25 74 SER A N 1
ATOM 547 C CA . SER A 1 74 ? 1.044 4.086 22.142 1.00 78.25 74 SER A CA 1
ATOM 548 C C . SER A 1 74 ? 1.576 5.519 22.119 1.00 78.25 74 SER A C 1
ATOM 550 O O . SER A 1 74 ? 0.793 6.450 22.278 1.00 78.25 74 SER A O 1
ATOM 552 N N . GLU A 1 75 ? 2.881 5.703 21.912 1.00 79.31 75 GLU A N 1
ATOM 553 C CA . GLU A 1 75 ? 3.525 7.020 21.873 1.00 79.31 75 GLU A CA 1
ATOM 554 C C . GLU A 1 75 ? 3.755 7.501 20.439 1.00 79.31 75 GLU A C 1
ATOM 556 O O . GLU A 1 75 ? 3.603 8.686 20.143 1.00 79.31 75 GLU A O 1
ATOM 561 N N . LYS A 1 76 ? 4.113 6.582 19.533 1.00 77.38 76 LYS A N 1
ATOM 562 C CA . LYS A 1 76 ? 4.509 6.909 18.148 1.00 77.38 76 LYS A CA 1
ATOM 563 C C . LYS A 1 76 ? 3.402 6.706 17.111 1.00 77.38 76 LYS A C 1
ATOM 565 O O . LYS A 1 76 ? 3.613 6.997 15.936 1.00 77.38 76 LYS A O 1
ATOM 570 N N . GLY A 1 77 ? 2.229 6.237 17.530 1.00 84.56 77 GLY A N 1
ATOM 571 C CA . GLY A 1 77 ? 1.079 6.011 16.661 1.00 84.56 77 GLY A CA 1
ATOM 572 C C . GLY A 1 77 ? 1.199 4.753 15.798 1.00 84.56 77 GLY A C 1
ATOM 573 O O . GLY A 1 77 ? 1.922 3.807 16.118 1.00 84.56 77 GLY A O 1
ATOM 574 N N . ILE A 1 78 ? 0.437 4.720 14.702 1.00 88.44 78 ILE A N 1
ATOM 575 C CA . ILE A 1 78 ? 0.439 3.600 13.757 1.00 88.44 78 ILE A CA 1
ATOM 576 C C . ILE A 1 78 ? 1.613 3.768 12.787 1.00 88.44 78 ILE A C 1
ATOM 578 O O . ILE A 1 78 ? 1.685 4.739 12.037 1.00 88.44 78 ILE A O 1
ATOM 582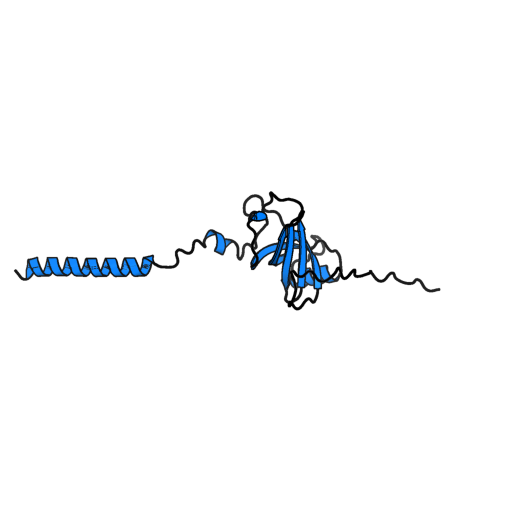 N N . ARG A 1 79 ? 2.527 2.800 12.788 1.00 92.56 79 ARG A N 1
ATOM 583 C CA . ARG A 1 79 ? 3.571 2.641 11.778 1.00 92.56 79 ARG A CA 1
ATOM 584 C C . ARG A 1 79 ? 2.980 2.109 10.467 1.00 92.56 79 ARG A C 1
ATOM 586 O O . ARG A 1 79 ? 1.977 1.393 10.498 1.00 92.56 79 ARG A O 1
ATOM 593 N N . PRO A 1 80 ? 3.623 2.389 9.322 1.00 93.62 80 PRO A N 1
ATOM 594 C CA . PRO A 1 80 ? 3.181 1.860 8.040 1.00 93.62 80 PRO A CA 1
ATOM 595 C C . PRO A 1 80 ? 3.176 0.331 8.007 1.00 93.62 80 PRO A C 1
ATOM 597 O O . PRO A 1 80 ? 4.091 -0.312 8.530 1.00 93.62 80 PRO A O 1
ATOM 600 N N . ILE A 1 81 ? 2.176 -0.238 7.341 1.00 94.69 81 ILE A N 1
ATOM 601 C CA . ILE A 1 81 ? 2.018 -1.681 7.148 1.00 94.69 81 ILE A CA 1
ATOM 602 C C . ILE A 1 81 ? 2.174 -2.046 5.668 1.00 94.69 81 ILE A C 1
ATOM 604 O O . ILE A 1 81 ? 1.758 -1.272 4.803 1.00 94.69 81 ILE A O 1
ATOM 608 N N . PRO A 1 82 ? 2.761 -3.210 5.347 1.00 94.69 82 PRO A N 1
ATOM 609 C CA . PRO A 1 82 ? 2.829 -3.675 3.971 1.00 94.69 82 PRO A CA 1
ATOM 610 C C . PRO A 1 82 ? 1.447 -4.143 3.498 1.00 94.69 82 PRO A C 1
ATOM 612 O O . PRO A 1 82 ? 0.744 -4.877 4.196 1.00 94.69 82 PRO A O 1
ATOM 615 N N . GLY A 1 83 ? 1.069 -3.760 2.283 1.00 95.25 83 GLY A N 1
ATOM 616 C CA . GLY A 1 83 ? -0.144 -4.225 1.615 1.00 95.25 83 GLY A CA 1
ATOM 617 C C . GLY A 1 83 ? 0.120 -4.552 0.154 1.00 95.25 83 GLY A C 1
ATOM 618 O O . GLY A 1 83 ? 1.006 -3.976 -0.473 1.00 95.25 83 GLY A O 1
ATOM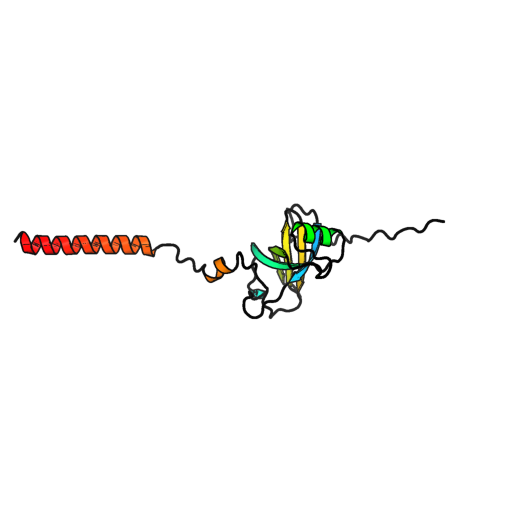 619 N N . ARG A 1 84 ? -0.643 -5.498 -0.398 1.00 95.69 84 ARG A N 1
ATOM 620 C CA . ARG A 1 84 ? -0.581 -5.854 -1.819 1.00 95.69 84 ARG A CA 1
ATOM 621 C C . ARG A 1 84 ? -1.680 -5.137 -2.588 1.00 95.69 84 ARG A C 1
ATOM 623 O O . ARG A 1 84 ? -2.850 -5.299 -2.257 1.00 95.69 84 ARG A O 1
ATOM 630 N N . ILE A 1 85 ? -1.331 -4.436 -3.657 1.00 95.88 85 ILE A N 1
ATOM 631 C CA . ILE A 1 85 ? -2.308 -3.787 -4.531 1.00 95.88 85 ILE A CA 1
ATOM 632 C C . ILE A 1 85 ? -3.178 -4.848 -5.216 1.00 95.88 85 ILE A C 1
ATOM 634 O O . ILE A 1 85 ? -2.665 -5.808 -5.793 1.00 95.88 85 ILE A O 1
ATOM 638 N N . VAL A 1 86 ? -4.498 -4.684 -5.144 1.00 95.25 86 VAL A N 1
ATOM 639 C CA . VAL A 1 86 ? -5.488 -5.562 -5.792 1.00 95.25 86 VAL A CA 1
ATOM 640 C C . VAL A 1 86 ? -6.267 -4.867 -6.899 1.00 95.25 86 VAL A C 1
ATOM 642 O O . VAL A 1 86 ? -6.795 -5.556 -7.766 1.00 95.25 86 VAL A O 1
ATOM 645 N N . SER A 1 87 ? -6.343 -3.539 -6.867 1.00 94.69 87 SER A N 1
ATOM 646 C CA . SER A 1 87 ? -6.963 -2.727 -7.908 1.00 94.69 87 SER A CA 1
ATOM 647 C C . SER A 1 87 ? -6.338 -1.337 -7.912 1.00 94.69 87 SER A C 1
ATOM 649 O O . SER A 1 87 ? -6.015 -0.802 -6.849 1.00 94.69 87 SER A O 1
ATOM 651 N N . ILE A 1 88 ? -6.176 -0.778 -9.106 1.00 94.12 88 ILE A N 1
ATOM 652 C CA . ILE A 1 88 ? -5.773 0.606 -9.343 1.00 94.12 88 ILE A CA 1
ATOM 653 C C . ILE A 1 88 ? -6.758 1.156 -10.362 1.00 94.12 88 ILE A C 1
ATOM 655 O O . ILE A 1 88 ? -6.962 0.550 -11.415 1.00 94.12 88 ILE A O 1
ATOM 659 N N . LYS A 1 89 ? -7.350 2.302 -10.054 1.00 93.19 89 LYS A N 1
ATOM 660 C CA . LYS A 1 89 ? -8.188 3.053 -10.976 1.00 93.19 89 LYS A CA 1
ATOM 661 C C . LYS A 1 89 ? -7.687 4.487 -11.033 1.00 93.19 89 LYS A C 1
ATOM 663 O O . LYS A 1 89 ? -7.396 5.068 -9.992 1.00 93.19 89 LYS A O 1
ATOM 668 N N . LEU A 1 90 ? -7.585 5.031 -12.238 1.00 90.81 90 LEU A N 1
ATOM 669 C CA . LEU A 1 90 ? -7.266 6.431 -12.473 1.00 90.81 90 LEU A CA 1
ATOM 670 C C . LEU A 1 90 ? -8.478 7.072 -13.146 1.00 90.81 90 LEU A C 1
ATOM 672 O O . LEU A 1 90 ? -8.742 6.789 -14.313 1.00 90.81 90 LEU A O 1
ATOM 676 N N . ASP A 1 91 ? -9.215 7.878 -12.383 1.00 88.00 91 ASP A N 1
ATOM 677 C CA . ASP A 1 91 ? -10.274 8.743 -12.907 1.00 88.00 91 ASP A CA 1
ATOM 678 C C . ASP A 1 91 ? -9.747 10.194 -12.884 1.00 88.00 91 ASP A C 1
ATOM 680 O O . ASP A 1 91 ? -8.886 10.544 -13.686 1.00 88.00 91 ASP A O 1
ATOM 684 N N . GLU A 1 92 ? -10.193 11.018 -11.930 1.00 88.81 92 GLU A N 1
ATOM 685 C CA . GLU A 1 92 ? -9.596 12.332 -11.620 1.00 88.81 92 GLU A CA 1
ATOM 686 C C . GLU A 1 92 ? -8.391 12.203 -10.672 1.00 88.81 92 GLU A C 1
ATOM 688 O O . GLU A 1 92 ? -7.411 12.935 -10.783 1.00 88.81 92 GLU A O 1
ATOM 693 N N . TYR A 1 93 ? -8.446 11.199 -9.797 1.00 92.62 93 TYR A N 1
ATOM 694 C CA . TYR A 1 93 ? -7.433 10.858 -8.804 1.00 92.62 93 TYR A CA 1
ATOM 695 C C . TYR A 1 93 ? -7.121 9.360 -8.879 1.00 92.62 93 TYR A C 1
ATOM 697 O O . TYR A 1 93 ? -7.928 8.562 -9.380 1.00 92.62 93 TYR A O 1
ATOM 705 N N . TYR A 1 94 ? -5.968 8.949 -8.354 1.00 93.50 94 TYR A N 1
ATOM 706 C CA . TYR A 1 94 ? -5.650 7.534 -8.194 1.00 93.50 94 TYR A CA 1
ATOM 707 C C . TYR A 1 94 ? -6.466 6.950 -7.043 1.00 93.50 94 TYR A C 1
ATOM 709 O O . TYR A 1 94 ? -6.292 7.330 -5.890 1.00 93.50 94 TYR A O 1
ATOM 717 N N . THR A 1 95 ? -7.322 5.976 -7.341 1.00 95.44 95 THR A N 1
ATOM 718 C CA . THR A 1 95 ? -7.978 5.139 -6.332 1.00 95.44 95 THR A CA 1
ATOM 719 C C . THR A 1 95 ? -7.320 3.766 -6.320 1.00 95.44 95 THR A C 1
ATOM 721 O O . THR A 1 95 ? -7.428 2.993 -7.275 1.00 95.44 95 THR A O 1
ATOM 724 N N . ILE A 1 96 ? -6.630 3.452 -5.229 1.00 95.94 96 ILE A N 1
ATOM 725 C CA . ILE A 1 96 ? -5.897 2.203 -5.040 1.00 95.94 96 ILE A CA 1
ATOM 726 C C . ILE A 1 96 ? -6.576 1.401 -3.934 1.00 95.94 96 ILE A C 1
ATOM 728 O O . ILE A 1 96 ? -6.790 1.893 -2.827 1.00 95.94 96 ILE A O 1
ATOM 732 N N . TYR A 1 97 ? -6.861 0.132 -4.219 1.00 96.31 97 TYR A N 1
ATOM 733 C CA . TYR A 1 97 ? -7.242 -0.840 -3.201 1.00 96.31 97 TYR A CA 1
ATOM 734 C C . TYR A 1 97 ? -6.079 -1.782 -2.952 1.00 96.31 97 TYR A C 1
ATOM 736 O O . TYR A 1 97 ? -5.586 -2.434 -3.877 1.00 96.31 97 TYR A O 1
ATOM 744 N N . ALA A 1 98 ? -5.678 -1.906 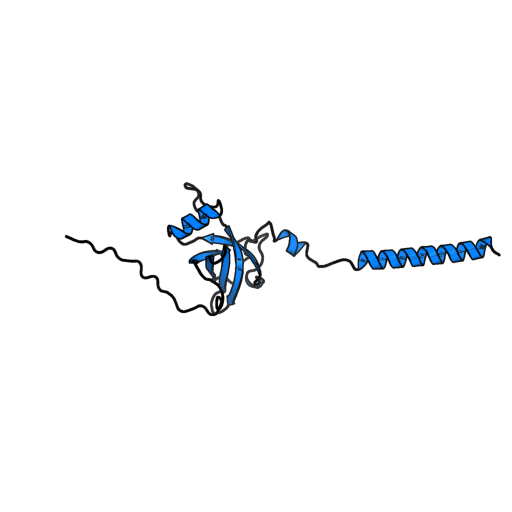-1.693 1.00 96.31 98 ALA A N 1
ATOM 745 C CA . ALA A 1 98 ? -4.646 -2.838 -1.271 1.00 96.31 98 ALA A CA 1
ATOM 746 C C . ALA A 1 98 ? -5.178 -3.808 -0.218 1.00 96.31 98 ALA A C 1
ATOM 748 O O . ALA A 1 98 ? -5.857 -3.416 0.724 1.00 96.31 98 ALA A O 1
ATOM 749 N N . ILE A 1 99 ? -4.861 -5.091 -0.365 1.00 95.50 99 ILE A N 1
ATOM 750 C CA . ILE A 1 99 ? -5.156 -6.112 0.634 1.00 95.50 99 ILE A CA 1
ATOM 751 C C . ILE A 1 99 ? -3.983 -6.226 1.606 1.00 95.50 99 ILE A C 1
ATOM 753 O O . ILE A 1 99 ? -2.841 -6.451 1.196 1.00 95.50 99 ILE A O 1
ATOM 757 N N . VAL A 1 100 ? -4.268 -6.090 2.898 1.00 93.81 100 VAL A N 1
ATOM 758 C CA . VAL A 1 100 ? -3.268 -6.264 3.968 1.00 93.81 100 VAL A CA 1
ATOM 759 C C . VAL A 1 100 ? -3.407 -7.638 4.619 1.00 93.81 100 VAL A C 1
ATOM 761 O O . VAL A 1 100 ? -2.417 -8.313 4.879 1.00 93.81 100 VAL A O 1
ATOM 764 N N . ALA A 1 101 ? -4.641 -8.116 4.787 1.00 92.38 101 ALA A N 1
ATOM 765 C CA . ALA A 1 101 ? -4.958 -9.449 5.295 1.00 92.38 101 ALA A CA 1
ATOM 766 C C . ALA A 1 101 ? -6.187 -10.014 4.573 1.00 92.38 101 ALA A C 1
ATOM 768 O O . ALA A 1 101 ? -6.903 -9.282 3.892 1.00 92.38 101 ALA A O 1
ATOM 769 N N . LYS A 1 102 ? -6.466 -11.318 4.720 1.00 90.62 102 LYS A N 1
ATOM 770 C CA . LYS A 1 102 ? -7.613 -11.957 4.054 1.00 90.62 102 LYS A CA 1
ATOM 771 C C . LYS A 1 102 ? -8.927 -11.252 4.430 1.00 90.62 102 LYS A C 1
ATOM 773 O O . LYS A 1 102 ? -9.412 -11.380 5.554 1.00 90.62 102 LYS A O 1
ATOM 778 N N . GLY A 1 103 ? -9.498 -10.547 3.457 1.00 89.00 103 GLY A N 1
ATOM 779 C CA . GLY A 1 103 ? -10.733 -9.780 3.590 1.00 89.00 103 GLY A CA 1
ATOM 780 C C . GLY A 1 103 ? -10.592 -8.403 4.239 1.00 89.00 103 GLY A C 1
ATOM 781 O O . GLY A 1 103 ? -11.613 -7.778 4.507 1.00 89.00 103 GLY A O 1
ATOM 782 N N . ILE A 1 104 ? -9.372 -7.921 4.486 1.00 93.06 104 ILE A N 1
ATOM 783 C CA . ILE A 1 104 ? -9.113 -6.560 4.972 1.00 93.06 104 ILE A CA 1
ATOM 784 C C . ILE A 1 104 ? -8.457 -5.765 3.850 1.00 93.06 104 ILE A C 1
ATOM 786 O O . ILE A 1 104 ? -7.320 -6.050 3.457 1.00 93.06 104 ILE A O 1
ATOM 790 N N . TYR A 1 105 ? -9.187 -4.773 3.357 1.00 94.69 105 TYR A N 1
ATOM 791 C CA . TYR A 1 105 ? -8.772 -3.904 2.268 1.00 94.69 105 TYR A CA 1
ATOM 792 C C . TYR A 1 105 ? -8.557 -2.486 2.772 1.00 94.69 105 TYR A C 1
ATOM 794 O O . TYR A 1 105 ? -9.280 -2.007 3.644 1.00 94.69 105 TYR A O 1
ATOM 802 N N . ILE A 1 106 ? -7.570 -1.817 2.196 1.00 95.38 106 ILE A N 1
ATOM 803 C CA . ILE A 1 106 ? -7.300 -0.407 2.418 1.00 95.38 106 ILE A CA 1
ATOM 804 C C . ILE A 1 106 ? -7.608 0.329 1.121 1.00 95.38 106 ILE A C 1
ATOM 806 O O . ILE A 1 106 ? -7.028 0.003 0.083 1.00 95.38 106 ILE A O 1
ATOM 810 N N . LYS A 1 107 ? -8.540 1.277 1.190 1.00 95.81 107 LYS A N 1
ATOM 811 C CA . LYS A 1 107 ? -8.839 2.237 0.131 1.00 95.81 107 LYS A CA 1
ATOM 812 C C . LYS A 1 107 ? -7.905 3.426 0.297 1.00 95.81 107 LYS A C 1
ATOM 814 O O . LYS A 1 107 ? -7.767 3.964 1.395 1.00 95.81 107 LYS A O 1
ATOM 819 N N . ILE A 1 108 ? -7.258 3.811 -0.789 1.00 96.19 108 ILE A N 1
ATOM 820 C CA . ILE A 1 108 ? -6.325 4.927 -0.832 1.00 96.19 108 ILE A CA 1
ATOM 821 C C . ILE A 1 108 ? -6.730 5.795 -2.012 1.00 96.19 108 ILE A C 1
ATOM 823 O O . ILE A 1 108 ? -6.885 5.283 -3.119 1.00 96.19 108 ILE A O 1
ATOM 827 N N . VAL A 1 109 ? -6.937 7.081 -1.760 1.00 95.38 109 VAL A N 1
ATOM 828 C CA . VAL A 1 109 ? -7.233 8.078 -2.789 1.00 95.38 109 VAL A CA 1
ATOM 829 C C . VAL A 1 109 ? -6.074 9.059 -2.794 1.00 95.38 109 VAL A C 1
ATOM 831 O O . VAL A 1 109 ? -5.731 9.591 -1.742 1.00 95.38 109 VAL A O 1
ATOM 834 N N . GLU A 1 110 ? -5.450 9.232 -3.951 1.00 95.00 110 GLU A N 1
ATOM 835 C CA . GLU A 1 110 ? -4.257 10.050 -4.121 1.00 95.00 110 GLU A CA 1
ATOM 836 C C . GLU A 1 110 ? -4.440 11.019 -5.285 1.00 95.00 110 GLU A C 1
ATOM 838 O O . GLU A 1 110 ? -4.753 10.610 -6.407 1.00 95.00 110 GLU A O 1
ATOM 843 N N . GLU A 1 111 ? -4.242 12.301 -5.002 1.00 94.12 111 GLU A N 1
ATOM 844 C CA . GLU A 1 111 ? -4.468 13.380 -5.960 1.00 94.12 111 GLU A CA 1
ATOM 845 C C . GLU A 1 111 ? -3.209 13.677 -6.779 1.00 94.12 111 GLU A C 1
ATOM 847 O O . GLU A 1 111 ? -3.291 14.087 -7.939 1.00 94.12 111 GLU A O 1
ATOM 852 N N . GLU A 1 112 ? -2.029 13.440 -6.201 1.00 92.00 112 GLU A N 1
ATOM 853 C CA . GLU A 1 112 ? -0.767 13.745 -6.859 1.00 92.00 112 GLU A CA 1
ATOM 854 C C . GLU A 1 112 ? -0.373 12.672 -7.883 1.00 92.00 112 GLU A C 1
ATOM 856 O O . GLU A 1 112 ? -0.315 11.473 -7.607 1.00 92.00 112 GLU A O 1
ATOM 861 N N . THR A 1 113 ? -0.016 13.114 -9.090 1.00 88.94 113 THR A N 1
ATOM 862 C CA . THR A 1 113 ? 0.387 12.213 -10.181 1.00 88.94 113 THR A CA 1
ATOM 863 C C . THR A 1 113 ? 1.899 12.024 -10.290 1.00 88.94 113 THR A C 1
ATOM 865 O O . THR A 1 113 ? 2.348 11.087 -10.948 1.00 88.94 113 THR A O 1
ATOM 868 N N . LEU A 1 114 ? 2.696 12.909 -9.679 1.00 91.12 114 LEU A N 1
ATOM 869 C CA . LEU A 1 114 ? 4.161 12.917 -9.770 1.00 91.12 114 LEU A CA 1
ATOM 870 C C . LEU A 1 114 ? 4.804 12.613 -8.415 1.00 91.12 114 LEU A C 1
ATOM 872 O O . LEU A 1 114 ? 5.589 13.391 -7.876 1.00 91.12 114 LEU A O 1
ATOM 876 N N . ILE A 1 115 ? 4.474 11.446 -7.874 1.00 94.94 115 ILE A N 1
ATOM 877 C CA . ILE A 1 115 ? 5.033 10.960 -6.616 1.00 94.94 115 ILE A CA 1
ATOM 878 C C . ILE A 1 115 ? 5.630 9.569 -6.773 1.00 94.94 115 ILE A C 1
ATOM 880 O O . ILE A 1 115 ? 5.287 8.794 -7.671 1.00 94.94 115 ILE A O 1
ATOM 884 N N . LYS A 1 116 ? 6.531 9.245 -5.849 1.00 95.38 116 LYS A N 1
ATOM 885 C CA . LYS A 1 116 ? 7.130 7.922 -5.721 1.00 95.38 116 LYS A CA 1
ATOM 886 C C . LYS A 1 116 ? 6.675 7.285 -4.423 1.00 95.38 116 LYS A C 1
ATOM 888 O O . LYS A 1 116 ? 6.831 7.871 -3.355 1.00 95.38 116 LYS A O 1
ATOM 893 N N . VAL A 1 117 ? 6.144 6.079 -4.523 1.00 95.12 117 VAL A N 1
ATOM 894 C CA . VAL A 1 117 ? 5.559 5.314 -3.427 1.00 95.12 117 VAL A CA 1
ATOM 895 C C . VAL A 1 117 ? 6.598 4.379 -2.830 1.00 95.12 117 VAL A C 1
ATOM 897 O O . VAL A 1 117 ? 7.369 3.725 -3.533 1.00 95.12 117 VAL A O 1
ATOM 900 N N . SER A 1 118 ? 6.623 4.323 -1.505 1.00 95.00 118 SER A N 1
ATOM 901 C CA . SER A 1 118 ? 7.468 3.433 -0.729 1.00 95.00 118 SER A CA 1
ATOM 902 C C . SER A 1 118 ? 7.004 1.992 -0.897 1.00 95.00 118 SER A C 1
ATOM 904 O O . SER A 1 118 ? 5.885 1.620 -0.537 1.00 95.00 118 SER A O 1
ATOM 906 N N . MET A 1 119 ? 7.891 1.181 -1.454 1.00 93.81 119 MET A N 1
ATOM 907 C CA . MET A 1 119 ? 7.664 -0.235 -1.695 1.00 93.81 119 MET A CA 1
ATOM 908 C C . MET A 1 119 ? 8.080 -1.043 -0.467 1.00 93.81 119 MET A C 1
ATOM 910 O O . MET A 1 119 ? 8.948 -0.621 0.299 1.00 93.81 119 MET A O 1
ATOM 914 N N . ASP A 1 120 ? 7.487 -2.220 -0.286 1.00 89.88 120 ASP A N 1
ATOM 915 C CA . ASP A 1 120 ? 7.922 -3.146 0.759 1.00 89.88 120 ASP A CA 1
ATOM 916 C C . ASP A 1 120 ? 9.377 -3.587 0.480 1.00 89.88 120 ASP A C 1
ATOM 918 O O . ASP A 1 120 ? 9.638 -4.233 -0.546 1.00 89.88 120 ASP A O 1
ATOM 922 N N . PRO A 1 121 ? 10.346 -3.266 1.360 1.00 80.25 121 PRO A N 1
ATOM 923 C CA . PRO A 1 121 ? 11.758 -3.579 1.141 1.00 80.25 121 PRO A CA 1
ATOM 924 C C . PRO A 1 121 ? 12.040 -5.084 1.048 1.00 80.25 121 PRO A C 1
ATOM 926 O O . PRO A 1 121 ? 13.060 -5.471 0.469 1.00 80.25 121 PRO A O 1
ATOM 929 N N . ALA A 1 122 ? 11.147 -5.936 1.567 1.00 79.00 122 ALA A N 1
ATOM 930 C CA . ALA A 1 122 ? 11.242 -7.389 1.443 1.00 79.00 122 ALA A CA 1
ATOM 931 C C . ALA A 1 122 ? 10.871 -7.910 0.040 1.00 79.00 122 ALA A C 1
ATOM 933 O O . ALA A 1 122 ? 11.096 -9.082 -0.259 1.00 79.00 122 ALA A O 1
ATOM 934 N N . HIS A 1 123 ? 10.278 -7.078 -0.821 1.00 64.88 123 HIS A N 1
ATOM 935 C CA . HIS A 1 123 ? 9.853 -7.458 -2.174 1.00 64.88 123 HIS A CA 1
ATOM 936 C C . HIS A 1 123 ? 10.407 -6.563 -3.280 1.00 64.88 123 HIS A C 1
ATOM 938 O O . HIS A 1 123 ? 10.554 -7.022 -4.409 1.00 64.88 123 HIS A O 1
ATOM 944 N N . TYR A 1 124 ? 10.776 -5.321 -2.971 1.00 60.47 124 TYR A N 1
ATOM 945 C CA . TYR A 1 124 ? 11.317 -4.399 -3.967 1.00 60.47 124 TYR A CA 1
ATOM 946 C C . TYR A 1 124 ? 12.702 -4.815 -4.490 1.00 60.47 124 TYR A C 1
ATOM 948 O O . TYR A 1 124 ? 12.986 -4.676 -5.677 1.00 60.47 124 TYR A O 1
ATOM 956 N N . GLN A 1 125 ? 13.530 -5.436 -3.640 1.00 54.06 125 GLN A N 1
ATOM 957 C CA . GLN A 1 125 ? 14.851 -5.946 -4.041 1.00 54.06 125 GLN A CA 1
ATOM 958 C C . GLN A 1 125 ? 14.769 -7.028 -5.130 1.00 54.06 125 GLN A C 1
ATOM 960 O O . GLN A 1 125 ? 15.707 -7.199 -5.901 1.00 54.06 125 GLN A O 1
ATOM 965 N N . SER A 1 126 ? 13.635 -7.721 -5.255 1.00 50.28 126 SER A N 1
ATOM 966 C CA . SER A 1 126 ? 13.431 -8.727 -6.301 1.00 50.28 126 SER A CA 1
ATOM 967 C C . SER A 1 126 ? 13.000 -8.134 -7.646 1.00 50.28 126 SER A C 1
ATOM 969 O O . SER A 1 126 ? 13.113 -8.823 -8.652 1.00 50.28 126 SER A O 1
ATOM 971 N N . ALA A 1 127 ? 12.519 -6.886 -7.684 1.00 51.62 127 ALA A N 1
ATOM 972 C CA . ALA A 1 127 ? 12.064 -6.235 -8.914 1.00 51.62 127 ALA A CA 1
ATOM 973 C C . ALA A 1 127 ? 13.196 -5.475 -9.628 1.00 51.62 127 ALA A C 1
ATOM 975 O O . ALA A 1 127 ? 13.293 -5.549 -10.847 1.00 51.62 127 ALA A O 1
ATOM 976 N N . GLU A 1 128 ? 14.105 -4.820 -8.893 1.00 49.78 128 GLU A N 1
ATOM 977 C CA . GLU A 1 128 ? 15.270 -4.142 -9.499 1.00 49.78 128 GLU A CA 1
ATOM 978 C C . GLU A 1 128 ? 16.430 -5.098 -9.823 1.00 49.78 128 GLU A C 1
ATOM 980 O O . GLU A 1 128 ? 17.252 -4.806 -10.684 1.00 49.78 128 GLU A O 1
ATOM 985 N N . THR A 1 129 ? 16.471 -6.279 -9.195 1.00 42.00 129 THR A N 1
ATOM 986 C CA . THR A 1 129 ? 17.360 -7.389 -9.610 1.00 42.00 129 THR A CA 1
ATOM 987 C C . THR A 1 129 ? 16.621 -8.407 -10.496 1.00 42.00 129 THR A C 1
ATOM 989 O O . THR A 1 129 ? 17.128 -9.484 -10.788 1.00 42.00 129 THR A O 1
ATOM 992 N N . GLY A 1 130 ? 15.398 -8.066 -10.917 1.00 39.12 130 GLY A N 1
ATOM 993 C CA . GLY A 1 130 ? 14.475 -8.912 -11.669 1.00 39.12 130 GLY A CA 1
ATOM 994 C C . GLY A 1 130 ? 14.418 -8.592 -13.159 1.00 39.12 130 GLY A C 1
ATOM 995 O O . GLY A 1 130 ? 13.388 -8.825 -13.788 1.00 39.12 130 GLY A O 1
ATOM 996 N N . GLY A 1 131 ? 15.514 -8.097 -13.741 1.00 36.34 131 GLY A N 1
ATOM 997 C CA . GLY A 1 131 ? 15.794 -8.474 -15.119 1.00 36.34 131 GLY A CA 1
ATOM 998 C C . GLY A 1 131 ? 15.850 -9.997 -15.138 1.00 36.34 131 GLY A C 1
ATOM 999 O O . GLY A 1 131 ? 16.789 -10.585 -14.607 1.00 36.34 131 GLY A O 1
ATOM 1000 N N . ASP A 1 132 ? 14.801 -10.639 -15.653 1.00 44.16 132 ASP A N 1
ATOM 1001 C CA . ASP A 1 132 ? 14.794 -12.062 -15.974 1.00 44.16 132 ASP A CA 1
ATOM 1002 C C . ASP A 1 132 ? 15.862 -12.306 -17.056 1.00 44.16 132 ASP A C 1
ATOM 1004 O O . ASP A 1 132 ? 15.585 -12.496 -18.234 1.00 44.16 132 ASP A O 1
ATOM 1008 N N . GLU A 1 133 ? 17.119 -12.355 -16.630 1.00 45.28 133 GLU A N 1
ATOM 1009 C CA . GLU A 1 133 ? 18.168 -13.157 -17.235 1.00 45.28 133 GLU A CA 1
ATOM 1010 C C . GLU A 1 133 ? 18.123 -14.542 -16.583 1.00 45.28 133 GLU A C 1
ATOM 1012 O O . GLU A 1 133 ? 19.119 -15.073 -16.086 1.00 45.28 133 GLU A O 1
ATOM 1017 N N . LYS A 1 134 ? 16.939 -15.167 -16.553 1.00 42.50 134 LYS A N 1
ATOM 1018 C CA . LYS A 1 134 ? 16.876 -16.606 -16.324 1.00 42.50 134 LYS A CA 1
ATOM 1019 C C . LYS A 1 134 ? 17.531 -17.290 -17.517 1.00 42.50 134 LYS A C 1
ATOM 1021 O O . LYS A 1 134 ? 16.900 -17.610 -18.514 1.00 42.50 134 LYS A O 1
ATOM 1026 N N . SER A 1 135 ? 18.814 -17.584 -17.341 1.00 46.38 135 SER A N 1
ATOM 1027 C CA . SER A 1 135 ? 19.336 -18.920 -17.597 1.00 46.38 135 SER A CA 1
ATOM 1028 C C . SER A 1 135 ? 19.152 -19.445 -19.030 1.00 46.38 135 SER A C 1
ATOM 1030 O O . SER A 1 135 ? 18.770 -20.595 -19.228 1.00 46.38 135 SER A O 1
ATOM 1032 N N . ALA A 1 136 ? 19.517 -18.651 -20.037 1.00 48.12 136 ALA A N 1
ATOM 1033 C CA . ALA A 1 136 ? 19.999 -19.204 -21.309 1.00 48.12 136 ALA A CA 1
ATOM 1034 C C . ALA A 1 136 ? 21.534 -19.373 -21.307 1.00 48.12 136 ALA A C 1
ATOM 1036 O O . ALA A 1 136 ? 22.056 -20.245 -21.993 1.00 48.12 136 ALA A O 1
ATOM 1037 N N . SER A 1 137 ? 22.249 -18.598 -20.478 1.00 56.53 137 SER A N 1
ATOM 1038 C CA . SER A 1 137 ? 23.720 -18.553 -20.424 1.00 56.53 137 SER A CA 1
ATOM 1039 C C . SER A 1 137 ? 24.373 -19.871 -19.975 1.00 56.53 137 SER A C 1
ATOM 1041 O O . SER A 1 137 ? 25.382 -20.285 -20.538 1.00 56.53 137 SER A O 1
ATOM 1043 N N . GLY A 1 138 ? 23.779 -20.593 -19.017 1.00 59.16 138 GLY A N 1
ATOM 1044 C CA . GLY A 1 138 ? 24.356 -21.856 -18.533 1.00 59.16 138 GLY A CA 1
ATOM 1045 C C . GLY A 1 138 ? 24.364 -22.965 -19.592 1.00 59.16 138 GLY A C 1
ATOM 1046 O O . GLY A 1 138 ? 25.359 -23.670 -19.748 1.00 59.16 138 GLY A O 1
ATOM 1047 N N . MET A 1 139 ? 23.277 -23.086 -20.361 1.00 65.44 139 MET A N 1
ATOM 1048 C CA . MET A 1 139 ? 23.148 -24.095 -21.418 1.00 65.44 139 MET A CA 1
ATOM 1049 C C . MET A 1 139 ? 23.967 -23.716 -22.661 1.00 65.44 139 MET A C 1
ATOM 1051 O O . MET A 1 139 ? 24.595 -24.583 -23.263 1.00 65.44 139 MET A O 1
ATOM 1055 N N . THR A 1 140 ? 24.025 -22.430 -23.029 1.00 70.31 140 THR A N 1
ATOM 1056 C CA . THR A 1 140 ? 24.848 -21.971 -24.162 1.00 70.31 140 THR A CA 1
ATOM 1057 C C . THR A 1 140 ? 26.343 -22.059 -23.864 1.00 70.31 140 THR A C 1
ATOM 1059 O O . THR A 1 140 ? 27.094 -22.499 -24.733 1.00 70.31 140 THR A O 1
ATOM 1062 N N . MET A 1 141 ? 26.782 -21.744 -22.639 1.00 73.31 141 MET A N 1
ATOM 1063 C CA . MET A 1 141 ? 28.174 -21.948 -22.214 1.00 73.31 141 MET A CA 1
ATOM 1064 C C . MET A 1 141 ? 28.551 -23.431 -22.170 1.00 73.31 141 MET A C 1
ATOM 1066 O O . MET A 1 141 ? 29.645 -23.790 -22.604 1.00 73.31 141 MET A O 1
ATOM 1070 N N . ALA A 1 142 ? 27.646 -24.306 -21.720 1.00 80.19 142 ALA A N 1
ATOM 1071 C CA . ALA A 1 142 ? 27.882 -25.748 -21.734 1.00 80.19 142 ALA A CA 1
ATOM 1072 C C . ALA A 1 142 ? 28.040 -26.294 -23.165 1.00 80.19 142 ALA A C 1
ATOM 1074 O O . ALA A 1 142 ? 28.960 -27.068 -23.425 1.00 80.19 142 ALA A O 1
ATOM 1075 N N . ILE A 1 143 ? 27.197 -25.855 -24.107 1.00 84.56 143 ILE A N 1
ATOM 1076 C CA . ILE A 1 143 ? 27.285 -26.261 -25.519 1.00 84.56 143 ILE A CA 1
ATOM 1077 C C . ILE A 1 143 ? 28.584 -25.745 -26.159 1.00 84.56 143 ILE A C 1
ATOM 1079 O O . ILE A 1 143 ? 29.280 -26.513 -26.821 1.00 84.56 143 ILE A O 1
ATOM 1083 N N . LEU A 1 144 ? 28.959 -24.483 -25.924 1.00 85.88 144 LEU A N 1
ATOM 1084 C CA . LEU A 1 144 ? 30.213 -23.906 -26.428 1.00 85.88 144 LEU A CA 1
ATOM 1085 C C . LEU A 1 144 ? 31.450 -24.639 -25.897 1.00 85.88 144 LEU A C 1
ATOM 1087 O O . LEU A 1 144 ? 32.362 -24.935 -26.669 1.00 85.88 144 LEU A O 1
ATOM 1091 N N . ALA A 1 145 ? 31.468 -24.980 -24.607 1.00 86.69 145 ALA A N 1
ATOM 1092 C CA . ALA A 1 145 ? 32.564 -25.735 -24.005 1.00 86.69 145 ALA A CA 1
ATOM 1093 C C . ALA A 1 145 ? 32.700 -27.137 -24.623 1.00 86.69 145 ALA A C 1
ATOM 1095 O O . ALA A 1 145 ? 33.811 -27.581 -24.912 1.00 86.69 145 ALA A O 1
ATOM 1096 N N . LEU A 1 146 ? 31.580 -27.816 -24.887 1.00 89.81 146 LEU A N 1
ATOM 1097 C CA . LEU A 1 146 ? 31.571 -29.150 -25.493 1.00 89.81 146 LEU A CA 1
ATOM 1098 C C . LEU A 1 146 ? 32.091 -29.117 -26.940 1.00 89.81 146 LEU A C 1
ATOM 1100 O O . LEU A 1 146 ? 32.921 -29.942 -27.321 1.00 89.81 146 LEU A O 1
ATOM 1104 N N . VAL A 1 147 ? 31.670 -28.120 -27.725 1.00 92.50 147 VAL A N 1
ATOM 1105 C CA . VAL A 1 147 ? 32.167 -27.902 -29.095 1.00 92.50 147 VAL A CA 1
ATOM 1106 C C . VAL A 1 147 ? 33.666 -27.595 -29.097 1.00 92.50 147 VAL A C 1
ATOM 1108 O O . VAL A 1 147 ? 34.401 -28.127 -29.929 1.00 92.50 147 VAL A O 1
ATOM 1111 N N . PHE A 1 148 ? 34.142 -26.788 -28.146 1.00 91.44 148 PHE A N 1
ATOM 1112 C CA . PHE A 1 148 ? 35.562 -26.464 -28.024 1.00 91.44 148 PHE A CA 1
ATOM 1113 C C . PHE A 1 148 ? 36.408 -27.702 -27.695 1.00 91.44 148 PHE A C 1
ATOM 1115 O O . PHE A 1 148 ? 37.425 -27.940 -28.344 1.00 91.44 148 PHE A O 1
ATOM 1122 N N . ILE A 1 149 ? 35.963 -28.537 -26.751 1.00 92.75 149 ILE A N 1
ATOM 1123 C CA . ILE A 1 149 ? 36.645 -29.794 -26.402 1.00 92.75 149 ILE A CA 1
ATOM 1124 C C . ILE A 1 149 ? 36.687 -30.745 -27.605 1.00 92.75 149 ILE A C 1
ATOM 1126 O O . ILE A 1 149 ? 37.729 -31.342 -27.873 1.00 92.75 149 ILE A O 1
ATOM 1130 N N . ALA A 1 150 ? 35.592 -30.856 -28.363 1.00 92.25 150 ALA A N 1
ATOM 1131 C CA . ALA A 1 150 ? 35.546 -31.686 -29.564 1.00 92.25 150 ALA A CA 1
ATOM 1132 C C . ALA A 1 150 ? 36.536 -31.199 -30.638 1.00 92.25 150 ALA A C 1
ATOM 1134 O O . ALA A 1 150 ? 37.278 -32.006 -31.194 1.00 92.25 150 ALA A O 1
ATOM 1135 N N . LEU A 1 151 ? 36.603 -29.886 -30.888 1.00 92.88 151 LEU A N 1
ATOM 1136 C CA . LEU A 1 151 ? 37.556 -29.295 -31.835 1.00 92.88 151 LEU A CA 1
ATOM 1137 C C . LEU A 1 151 ? 39.009 -29.545 -31.424 1.00 92.88 151 LEU A C 1
ATOM 1139 O O . LEU A 1 151 ? 39.813 -29.975 -32.250 1.00 92.88 151 LEU A O 1
ATOM 1143 N N . VAL A 1 152 ? 39.341 -29.327 -30.149 1.00 93.12 152 VAL A N 1
ATOM 1144 C CA . VAL A 1 152 ? 40.687 -29.598 -29.622 1.00 93.12 152 VAL A CA 1
ATOM 1145 C C . VAL A 1 152 ? 41.031 -31.084 -29.755 1.00 93.12 152 VAL A C 1
ATOM 1147 O O . VAL A 1 152 ? 42.130 -31.416 -30.194 1.00 93.12 152 VAL A O 1
ATOM 1150 N N . GLY A 1 153 ? 40.089 -31.981 -29.451 1.00 91.06 153 GLY A N 1
ATOM 1151 C CA . GLY A 1 153 ? 40.273 -33.424 -29.608 1.00 91.06 153 GLY A CA 1
ATOM 1152 C C . GLY A 1 153 ? 40.569 -33.839 -31.051 1.00 91.06 153 GLY A C 1
ATOM 1153 O O . GLY A 1 153 ? 41.476 -34.636 -31.278 1.00 91.06 153 GLY A O 1
ATOM 1154 N N . VAL A 1 154 ? 39.866 -33.258 -32.029 1.00 92.19 154 VAL A N 1
ATOM 1155 C CA . VAL A 1 154 ? 40.118 -33.512 -33.458 1.00 92.19 154 VAL A CA 1
ATOM 1156 C C . VAL A 1 154 ? 41.511 -33.034 -33.864 1.00 92.19 154 VAL A C 1
ATOM 1158 O O . VAL A 1 154 ? 42.232 -33.775 -34.526 1.00 92.19 154 VAL A O 1
ATOM 1161 N N . VAL A 1 155 ? 41.926 -31.836 -33.443 1.00 92.00 155 VAL A N 1
ATOM 1162 C CA . VAL A 1 155 ? 43.269 -31.315 -33.755 1.00 92.00 155 VAL A CA 1
ATOM 1163 C C . VAL A 1 155 ? 44.356 -32.207 -33.158 1.00 92.00 155 VAL A C 1
ATOM 1165 O O . VAL A 1 155 ? 45.292 -32.574 -33.862 1.00 92.00 155 VAL A O 1
ATOM 1168 N N . ILE A 1 156 ? 44.222 -32.608 -31.890 1.00 91.19 156 ILE A N 1
ATOM 1169 C CA . ILE A 1 156 ? 45.176 -33.515 -31.236 1.00 91.19 156 ILE A CA 1
ATOM 1170 C C . ILE A 1 156 ? 45.214 -34.861 -31.967 1.00 91.19 156 ILE A C 1
ATOM 1172 O O . ILE A 1 156 ? 46.295 -35.359 -32.265 1.00 91.19 156 ILE A O 1
ATOM 1176 N N . PHE A 1 157 ? 44.059 -35.431 -32.312 1.00 89.94 157 PHE A N 1
ATOM 1177 C CA . PHE A 1 157 ? 44.005 -36.677 -33.072 1.00 89.94 157 PHE A CA 1
ATOM 1178 C C . PHE A 1 157 ? 44.747 -36.556 -34.409 1.00 89.94 157 PHE A C 1
ATOM 1180 O O . PHE A 1 157 ? 45.580 -37.397 -34.712 1.00 89.94 157 PHE A O 1
ATOM 1187 N N . PHE A 1 158 ? 44.528 -35.486 -35.173 1.00 89.44 158 PHE A N 1
ATOM 1188 C CA . PHE A 1 158 ? 45.234 -35.271 -36.440 1.00 89.44 158 PHE A CA 1
ATOM 1189 C C . PHE A 1 158 ? 46.744 -35.053 -36.280 1.00 89.44 158 PHE A C 1
ATOM 1191 O O . PHE A 1 158 ? 47.497 -35.446 -37.160 1.00 89.44 158 PHE A O 1
ATOM 1198 N N . VAL A 1 159 ? 47.193 -34.440 -35.183 1.00 89.94 159 VAL A N 1
ATOM 1199 C CA . VAL A 1 159 ? 48.624 -34.198 -34.925 1.00 89.94 159 VAL A CA 1
ATOM 1200 C C . VAL A 1 159 ? 49.359 -35.463 -34.475 1.00 89.94 159 VAL A C 1
ATOM 1202 O O . VAL A 1 159 ? 50.545 -35.594 -34.755 1.00 89.94 159 VAL A O 1
ATOM 1205 N N . PHE A 1 160 ? 48.686 -36.370 -33.762 1.00 84.19 160 PHE A N 1
ATOM 1206 C CA . PHE A 1 160 ? 49.318 -37.555 -33.166 1.00 84.19 160 PHE A CA 1
ATOM 1207 C C . PHE A 1 160 ? 48.970 -38.886 -33.855 1.00 84.19 160 PHE A C 1
ATOM 1209 O O . PHE A 1 160 ? 49.629 -39.885 -33.574 1.00 84.19 160 PHE A O 1
ATOM 1216 N N . ALA A 1 161 ? 47.934 -38.933 -34.699 1.00 73.12 161 ALA A N 1
ATOM 1217 C CA . ALA A 1 161 ? 47.521 -40.131 -35.443 1.00 73.12 161 ALA A CA 1
ATOM 1218 C C . ALA A 1 161 ? 47.896 -40.097 -36.938 1.00 73.12 161 ALA A C 1
ATOM 1220 O O . ALA A 1 161 ? 47.671 -41.090 -37.633 1.00 73.12 161 ALA A O 1
ATOM 1221 N N . ILE A 1 162 ? 48.450 -38.978 -37.420 1.00 62.41 162 ILE A N 1
ATOM 1222 C CA . ILE A 1 162 ? 49.243 -38.891 -38.660 1.00 62.41 162 ILE A CA 1
ATOM 1223 C C . ILE A 1 162 ? 50.713 -39.060 -38.283 1.00 62.41 162 ILE A C 1
ATOM 1225 O O . ILE A 1 162 ? 51.416 -39.782 -39.024 1.00 62.41 162 ILE A O 1
#

Foldseek 3Di:
DDDDDPDPPPPPPDDPVLQPPAQADEEFEWEFDFDAPQFAQPVPDDQFFKFWIGGPDPDPVSQVVQVVQVQADPVPGGHTAIWGWSDWDDDQWIWTWTHRDRNYIYTYTGNDRGTGGHGDPVCSVCVVVPPPPPDPVVVVVVVVVVVVVVVVVVVVCVVPVD

Sequence (162 aa):
GQCKEPTPDITVEKTDDALAGKEIKLILNGALILSPIKGKEISTLAVGDRIMISLVDKNPKSIDVAKAFNAYDSEKGIRPIPGRIVSIKLDEYYTIYAIVAKGIYIKIVEEETLIKVSMDPAHYQSAETGGDEKSASGMTMAILALVFIALVGVVIFFVFAI

Secondary structure (DSSP, 8-state):
--PPP-----------GGGTTS--SEEEEEEEPB-TTTPEEGGG--TT-EEEEEE---SHHHHHHHHHTT-EETTTEEPPEEEEEEEEEESSSEEEEEEEETTEEEEEEE--SS-EEPBPHHHHHHHHT-----SSHHHHHHHHHHHHHHHHHHHHHHHHH-

Radius of gyration: 26.82 Å; chains: 1; bounding box: 83×54×69 Å